Protein AF-A0A6M2EXN6-F1 (afdb_monomer_lite)

Structure (mmCIF, N/CA/C/O backbone):
data_AF-A0A6M2EXN6-F1
#
_entry.id   AF-A0A6M2EXN6-F1
#
loop_
_atom_site.group_PDB
_atom_site.id
_atom_site.type_symbol
_atom_site.label_atom_id
_atom_site.label_alt_id
_atom_site.label_comp_id
_atom_site.label_asym_id
_atom_site.label_entity_id
_atom_site.label_seq_id
_atom_site.pdbx_PDB_ins_code
_atom_site.Cartn_x
_atom_site.Cartn_y
_atom_site.Cartn_z
_atom_site.occupancy
_atom_site.B_iso_or_equiv
_atom_site.auth_seq_id
_atom_site.auth_comp_id
_atom_site.auth_asym_id
_atom_site.auth_atom_id
_atom_site.pdbx_PDB_model_num
ATOM 1 N N . MET A 1 1 ? -9.105 25.708 18.626 1.00 41.62 1 MET A N 1
ATOM 2 C CA . MET A 1 1 ? -7.921 24.820 18.513 1.00 41.62 1 MET A CA 1
ATOM 3 C C . MET A 1 1 ? -7.620 23.975 19.758 1.00 41.62 1 MET A C 1
ATOM 5 O O . MET A 1 1 ? -6.830 23.052 19.646 1.00 41.62 1 MET A O 1
ATOM 9 N N . SER A 1 2 ? -8.252 24.211 20.918 1.00 50.12 2 SER A N 1
ATOM 10 C CA . SER A 1 2 ? -7.928 23.505 22.176 1.00 50.12 2 SER A CA 1
ATOM 11 C C . SER A 1 2 ? -8.644 22.149 22.380 1.00 50.12 2 SER A C 1
ATOM 13 O O . SER A 1 2 ? -8.125 21.297 23.091 1.00 50.12 2 SER A O 1
ATOM 15 N N . MET A 1 3 ? -9.776 21.874 21.716 1.00 47.06 3 MET A N 1
ATOM 16 C CA . MET A 1 3 ? -10.551 20.638 21.962 1.00 47.06 3 MET A CA 1
ATOM 17 C C . MET A 1 3 ? -9.944 19.347 21.377 1.00 47.06 3 MET A C 1
ATOM 19 O O . MET A 1 3 ? -10.356 18.256 21.769 1.00 47.06 3 MET A O 1
ATOM 23 N N . SER A 1 4 ? -8.983 19.444 20.452 1.00 53.88 4 SER A N 1
ATOM 24 C CA . SER A 1 4 ? -8.451 18.274 19.732 1.00 53.88 4 SER A CA 1
ATOM 25 C C . SER A 1 4 ? -7.287 17.591 20.457 1.00 53.88 4 SER A C 1
ATOM 27 O O . SER A 1 4 ? -7.212 16.366 20.460 1.00 53.88 4 SER A O 1
ATOM 29 N N . ILE A 1 5 ? -6.409 18.359 21.112 1.00 50.28 5 ILE A N 1
ATOM 30 C CA . ILE A 1 5 ? -5.239 17.821 21.832 1.00 50.28 5 ILE A CA 1
ATOM 31 C C . ILE A 1 5 ? -5.662 17.095 23.115 1.00 50.28 5 ILE A C 1
ATOM 33 O O . ILE A 1 5 ? -5.158 16.011 23.396 1.00 50.28 5 ILE A O 1
ATOM 37 N N . THR A 1 6 ? -6.657 17.618 23.840 1.00 48.03 6 THR A N 1
ATOM 38 C CA . THR A 1 6 ? -7.124 17.032 25.108 1.00 48.03 6 THR A CA 1
ATOM 39 C C . THR A 1 6 ? -7.656 15.603 24.952 1.00 48.03 6 THR A C 1
ATOM 41 O O . THR A 1 6 ? -7.534 14.816 25.880 1.00 48.03 6 THR A O 1
ATOM 44 N N . ARG A 1 7 ? -8.206 15.205 23.793 1.00 52.94 7 ARG A N 1
ATOM 45 C CA . ARG A 1 7 ? -8.670 13.815 23.586 1.00 52.94 7 ARG A CA 1
ATOM 46 C C . ARG A 1 7 ? -7.530 12.799 23.534 1.00 52.94 7 ARG A C 1
ATOM 48 O O . ARG A 1 7 ? -7.722 11.672 23.969 1.00 52.94 7 ARG A O 1
ATOM 55 N N . PHE A 1 8 ? -6.376 13.194 23.004 1.00 51.78 8 PHE A N 1
ATOM 56 C CA . PHE A 1 8 ? -5.226 12.304 22.837 1.00 51.78 8 PHE A CA 1
ATOM 57 C C . PHE A 1 8 ? -4.389 12.188 24.119 1.00 51.78 8 PHE A C 1
ATOM 59 O O . PHE A 1 8 ? -3.712 11.187 24.323 1.00 51.78 8 PHE A O 1
ATOM 66 N N . THR A 1 9 ? -4.448 13.199 24.993 1.00 50.16 9 THR A N 1
ATOM 67 C CA . THR A 1 9 ? -3.648 13.283 26.225 1.00 50.16 9 THR A CA 1
ATOM 68 C C . THR A 1 9 ? -4.466 13.233 27.514 1.00 50.16 9 THR A C 1
ATOM 70 O O . THR A 1 9 ? -3.874 13.310 28.589 1.00 50.16 9 THR A O 1
ATOM 73 N N . SER A 1 10 ? -5.801 13.102 27.460 1.00 48.97 10 SER A N 1
ATOM 74 C CA . SER A 1 10 ? -6.612 12.917 28.669 1.00 48.97 10 SER A CA 1
ATOM 75 C C . SER A 1 10 ? -6.353 11.526 29.242 1.00 48.97 10 SER A C 1
ATOM 77 O O . SER A 1 10 ? -7.076 10.561 28.995 1.00 48.97 10 SER A O 1
ATOM 79 N N . THR A 1 11 ? -5.302 11.439 30.049 1.00 54.06 11 THR A N 1
ATOM 80 C CA . THR A 1 11 ? -5.149 10.432 31.084 1.00 54.06 11 THR A CA 1
ATOM 81 C C . THR A 1 11 ? -6.313 10.601 32.056 1.00 54.06 11 THR A C 1
ATOM 83 O O . THR A 1 11 ? -6.238 11.308 33.059 1.00 54.06 11 THR A O 1
ATOM 86 N N . ARG A 1 12 ? -7.442 9.940 31.767 1.00 55.00 12 ARG A N 1
ATOM 87 C CA . ARG A 1 12 ? -8.325 9.521 32.860 1.00 55.00 12 ARG A CA 1
ATOM 88 C C . ARG A 1 12 ? -7.462 8.676 33.803 1.00 55.00 12 ARG A C 1
ATOM 90 O O . ARG A 1 12 ? -6.653 7.899 33.287 1.00 55.00 12 ARG A O 1
ATOM 97 N N . PRO A 1 13 ? -7.581 8.831 35.134 1.00 51.03 13 PRO A N 1
ATOM 98 C CA . PRO A 1 13 ? -6.800 8.035 36.069 1.00 51.03 13 PRO A CA 1
ATOM 99 C C . PRO A 1 13 ? -6.963 6.571 35.676 1.00 51.03 13 PRO A C 1
ATOM 101 O O . PRO A 1 13 ? -8.093 6.081 35.617 1.00 51.03 13 PRO A O 1
ATOM 104 N N . GLN A 1 14 ? -5.863 5.903 35.320 1.00 55.84 14 GLN A N 1
ATOM 105 C CA . GLN A 1 14 ? -5.892 4.461 35.147 1.00 55.84 14 GLN A CA 1
ATOM 106 C C . GLN A 1 14 ? -6.267 3.897 36.511 1.00 55.84 14 GLN A C 1
ATOM 108 O O . GLN A 1 14 ? -5.473 3.911 37.449 1.00 55.84 14 GLN A O 1
ATOM 113 N N . HIS A 1 15 ? -7.517 3.474 36.651 1.00 55.19 15 HIS A N 1
ATOM 114 C CA . HIS A 1 15 ? -7.887 2.614 37.750 1.00 55.19 15 HIS A CA 1
ATOM 115 C C . HIS A 1 15 ? -7.131 1.310 37.486 1.00 55.19 15 HIS A C 1
ATOM 117 O O . HIS A 1 15 ? -7.411 0.631 36.499 1.00 55.19 15 HIS A O 1
ATOM 123 N N . ASN A 1 16 ? -6.122 1.011 38.308 1.00 57.44 16 ASN A N 1
ATOM 124 C CA . ASN A 1 16 ? -5.176 -0.110 38.169 1.00 57.44 16 ASN A CA 1
ATOM 125 C C . ASN A 1 16 ? -5.834 -1.518 38.186 1.00 57.44 16 ASN A C 1
ATOM 127 O O . ASN A 1 16 ? -5.161 -2.520 38.401 1.00 57.44 16 ASN A O 1
ATOM 131 N N . SER A 1 17 ? -7.148 -1.613 37.971 1.00 57.62 17 SER A N 1
ATOM 132 C CA . SER A 1 17 ? -7.959 -2.830 38.015 1.00 57.62 17 SER A CA 1
ATOM 133 C C . SER A 1 17 ? -9.198 -2.773 37.102 1.00 57.62 17 SER A C 1
ATOM 135 O O . SER A 1 17 ? -10.245 -3.315 37.445 1.00 57.62 17 SER A O 1
ATOM 137 N N . SER A 1 18 ? -9.121 -2.117 35.938 1.00 68.62 18 SER A N 1
ATOM 138 C CA . SER A 1 18 ? -10.217 -2.176 34.957 1.00 68.62 18 SER A CA 1
ATOM 139 C C . SER A 1 18 ? -10.305 -3.542 34.278 1.00 68.62 18 SER A C 1
ATOM 141 O O . SER A 1 18 ? -9.310 -4.078 33.786 1.00 68.62 18 SER A O 1
ATOM 143 N N . SER A 1 19 ? -11.514 -4.103 34.221 1.00 85.69 19 SER A N 1
ATOM 144 C CA . SER A 1 19 ? -11.772 -5.373 33.536 1.00 85.69 19 SER A CA 1
ATOM 145 C C . SER A 1 19 ? -11.479 -5.278 32.028 1.00 85.69 19 SER A C 1
ATOM 147 O O . SER A 1 19 ? -11.552 -4.208 31.417 1.00 85.69 19 SER A O 1
ATOM 149 N N . SER A 1 20 ? -11.200 -6.412 31.374 1.00 86.19 20 SER A N 1
ATOM 150 C CA . SER A 1 20 ? -10.998 -6.457 29.912 1.00 86.19 20 SER A CA 1
ATOM 151 C C . SER A 1 20 ? -12.207 -5.914 29.129 1.00 86.19 20 SER A C 1
ATOM 153 O O . SER A 1 20 ? -12.048 -5.321 28.059 1.00 86.19 20 SER A O 1
ATOM 155 N N . GLY A 1 21 ? -13.416 -6.060 29.683 1.00 90.31 21 GLY A N 1
ATOM 156 C CA . GLY A 1 21 ? -14.651 -5.496 29.137 1.00 90.31 21 GLY A CA 1
ATOM 157 C C . GLY A 1 21 ? -14.693 -3.966 29.184 1.00 90.31 21 GLY A C 1
ATOM 158 O O . GLY A 1 21 ? -15.052 -3.336 28.186 1.00 90.31 21 GLY A O 1
ATOM 159 N N . GLU A 1 22 ? -14.279 -3.359 30.300 1.00 86.25 22 GLU A N 1
ATOM 160 C CA . GLU A 1 22 ? -14.167 -1.899 30.430 1.00 86.25 22 GLU A CA 1
ATOM 161 C C . GLU A 1 22 ? -13.142 -1.325 29.457 1.00 86.25 22 GLU A C 1
ATOM 163 O O . GLU A 1 22 ? -13.446 -0.362 28.749 1.00 86.25 22 GLU A O 1
ATOM 168 N N . LEU A 1 23 ? -11.962 -1.949 29.356 1.00 86.12 23 LEU A N 1
ATOM 169 C CA . LEU A 1 23 ? -10.913 -1.494 28.445 1.00 86.12 23 LEU A CA 1
ATOM 170 C C . LEU A 1 23 ? -11.377 -1.567 26.984 1.00 86.12 23 LEU A C 1
ATOM 172 O O . LEU A 1 23 ? -11.190 -0.620 26.221 1.00 86.12 23 LEU A O 1
ATOM 176 N N . ARG A 1 24 ? -12.079 -2.642 26.599 1.00 88.62 24 ARG A N 1
ATOM 177 C CA . ARG A 1 24 ? -12.670 -2.772 25.259 1.00 88.62 24 ARG A CA 1
ATOM 178 C C . ARG A 1 24 ? -13.685 -1.666 24.962 1.00 88.62 24 ARG A C 1
ATOM 180 O O . ARG A 1 24 ? -13.689 -1.129 23.853 1.00 88.62 24 ARG A O 1
ATOM 187 N N . ASN A 1 25 ? -14.558 -1.337 25.914 1.00 88.56 25 ASN A N 1
ATOM 188 C CA . ASN A 1 25 ? -15.541 -0.265 25.743 1.00 88.56 25 ASN A CA 1
ATOM 189 C C . ASN A 1 25 ? -14.865 1.107 25.652 1.00 88.56 25 ASN A C 1
ATOM 191 O O . ASN A 1 25 ? -15.238 1.909 24.797 1.00 88.56 25 ASN A O 1
ATOM 195 N N . TYR A 1 26 ? -13.828 1.343 26.459 1.00 85.56 26 TYR A N 1
ATOM 196 C CA . TYR A 1 26 ? -13.012 2.548 26.380 1.00 85.56 26 TYR A CA 1
ATOM 197 C C . TYR A 1 26 ? -12.351 2.695 25.003 1.00 85.56 26 TYR A C 1
ATOM 199 O O . TYR A 1 26 ? -12.498 3.747 24.379 1.00 85.56 26 TYR A O 1
ATOM 207 N N . CYS A 1 27 ? -11.710 1.641 24.481 1.00 89.31 27 CYS A N 1
ATOM 208 C CA . CYS A 1 27 ? -11.126 1.657 23.139 1.00 89.31 27 CYS A CA 1
ATOM 209 C C . CYS A 1 27 ? -12.177 1.995 22.076 1.00 89.31 27 CYS A C 1
ATOM 211 O O . CYS A 1 27 ? -11.952 2.877 21.261 1.00 89.31 27 CYS A O 1
ATOM 213 N N . LYS A 1 28 ? -13.356 1.363 22.109 1.00 89.56 28 LYS A N 1
ATOM 214 C CA . LYS A 1 28 ? -14.430 1.648 21.141 1.00 89.56 28 LYS A CA 1
ATOM 215 C C . LYS A 1 28 ? -14.931 3.090 21.184 1.00 89.56 28 LYS A C 1
ATOM 217 O O . LYS A 1 28 ? -15.244 3.646 20.141 1.00 89.56 28 LYS A O 1
ATOM 222 N N . GLN A 1 29 ? -15.044 3.673 22.375 1.00 88.81 29 GLN A N 1
ATOM 223 C CA . GLN A 1 29 ? -15.567 5.031 22.551 1.00 88.81 29 GLN A CA 1
ATOM 224 C C . GLN A 1 29 ? -14.546 6.115 22.195 1.00 88.81 29 GLN A C 1
ATOM 226 O O . GLN A 1 29 ? -14.940 7.226 21.850 1.00 88.81 29 GLN A O 1
ATOM 231 N N . ASN A 1 30 ? -13.252 5.807 22.306 1.00 85.75 30 ASN A N 1
ATOM 232 C CA . ASN A 1 30 ? -12.180 6.796 22.184 1.00 85.75 30 ASN A CA 1
ATOM 233 C C . ASN A 1 30 ? -11.247 6.544 20.993 1.00 85.75 30 ASN A C 1
ATOM 235 O O . ASN A 1 30 ? -10.334 7.339 20.778 1.00 85.75 30 ASN A O 1
ATOM 239 N N . VAL A 1 31 ? -11.446 5.468 20.221 1.00 90.00 31 VAL A N 1
ATOM 240 C CA . VAL A 1 31 ? -10.623 5.189 19.040 1.00 90.00 31 VAL A CA 1
ATOM 241 C C . VAL A 1 31 ? -10.697 6.358 18.060 1.00 90.00 31 VAL A C 1
ATOM 243 O O . VAL A 1 31 ? -11.767 6.844 17.697 1.00 90.00 31 VAL A O 1
ATOM 246 N N . GLY A 1 32 ? -9.522 6.805 17.637 1.00 90.94 32 GLY A N 1
ATOM 247 C CA . GLY A 1 32 ? -9.330 7.770 16.571 1.00 90.94 32 GLY A CA 1
ATOM 248 C C . GLY A 1 32 ? -8.378 7.203 15.529 1.00 90.94 32 GLY A C 1
ATOM 249 O O . GLY A 1 32 ? -7.777 6.141 15.709 1.00 90.94 32 GLY A O 1
ATOM 250 N N . THR A 1 33 ? -8.234 7.921 14.424 1.00 88.56 33 THR A N 1
ATOM 251 C CA . THR A 1 33 ? -7.235 7.550 13.428 1.00 88.56 33 THR A CA 1
ATOM 252 C C . THR A 1 33 ? -5.827 7.921 13.885 1.00 88.56 33 THR A C 1
ATOM 254 O O . THR A 1 33 ? -5.619 8.954 14.520 1.00 88.56 33 THR A O 1
ATOM 257 N N . HIS A 1 34 ? -4.862 7.085 13.508 1.00 89.62 34 HIS A N 1
ATOM 258 C CA . HIS A 1 34 ? -3.431 7.369 13.618 1.00 89.62 34 HIS A CA 1
ATOM 259 C C . HIS A 1 34 ? -2.868 7.982 12.324 1.00 89.62 34 HIS A C 1
ATOM 261 O O . HIS A 1 34 ? -1.658 8.095 12.173 1.00 89.62 34 HIS A O 1
ATOM 267 N N . TYR A 1 35 ? -3.738 8.343 11.372 1.00 91.69 35 TYR A N 1
ATOM 268 C CA . TYR A 1 35 ? -3.404 8.964 10.083 1.00 91.69 35 TYR A CA 1
ATOM 269 C C . TYR A 1 35 ? -2.441 8.157 9.184 1.00 91.69 35 TYR A C 1
ATOM 271 O O . TYR A 1 35 ? -1.978 8.665 8.171 1.00 91.69 35 TYR A O 1
ATOM 279 N N . HIS A 1 36 ? -2.200 6.881 9.496 1.00 92.31 36 HIS A N 1
ATOM 280 C CA . HIS A 1 36 ? -1.422 5.923 8.700 1.00 92.31 36 HIS A CA 1
ATOM 281 C C . HIS A 1 36 ? -2.333 5.003 7.871 1.00 92.31 36 HIS A C 1
ATOM 283 O O . HIS A 1 36 ? -2.307 3.775 7.985 1.00 92.31 36 HIS A O 1
ATOM 289 N N . TYR A 1 37 ? -3.199 5.597 7.054 1.00 93.06 37 TYR A N 1
ATOM 290 C CA . TYR A 1 37 ? -4.034 4.822 6.136 1.00 93.06 37 TYR A CA 1
ATOM 291 C C . TYR A 1 37 ? -3.180 4.212 5.017 1.00 93.06 37 TYR A C 1
ATOM 293 O O . TYR A 1 37 ? -2.286 4.863 4.483 1.00 93.06 37 TYR A O 1
ATOM 301 N N . HIS A 1 38 ? -3.457 2.957 4.680 1.00 95.56 38 HIS A N 1
ATOM 302 C CA . HIS A 1 38 ? -2.746 2.167 3.675 1.00 95.56 38 HIS A CA 1
ATOM 303 C C . HIS A 1 38 ? -3.687 1.088 3.117 1.00 95.56 38 HIS A C 1
ATOM 305 O O . HIS A 1 38 ? -4.806 0.920 3.609 1.00 95.56 38 HIS A O 1
ATOM 311 N N . GLY A 1 39 ? -3.238 0.358 2.097 1.00 95.75 39 GLY A N 1
ATOM 312 C CA . GLY A 1 39 ? -4.028 -0.688 1.442 1.00 95.75 39 GLY A CA 1
ATOM 313 C C . GLY A 1 39 ? -5.004 -0.177 0.371 1.00 95.75 39 GLY A C 1
ATOM 314 O O . GLY A 1 39 ? -5.081 1.012 0.071 1.00 95.75 39 GLY A O 1
ATOM 315 N N . GLY A 1 40 ? -5.746 -1.106 -0.236 1.00 96.88 40 GLY A N 1
ATOM 316 C CA . GLY A 1 40 ? -6.700 -0.844 -1.325 1.00 96.88 40 GLY A CA 1
ATOM 317 C C . GLY A 1 40 ? -6.185 -1.195 -2.727 1.00 96.88 40 GLY A C 1
ATOM 318 O O . GLY A 1 40 ? -6.984 -1.545 -3.588 1.00 96.88 40 GLY A O 1
ATOM 319 N N . CYS A 1 41 ? -4.867 -1.198 -2.941 1.00 97.56 41 CYS A N 1
ATOM 320 C CA . CYS A 1 41 ? -4.218 -1.572 -4.204 1.00 97.56 41 CYS A CA 1
ATOM 321 C C . CYS A 1 41 ? -3.094 -2.594 -3.960 1.00 97.56 41 CYS A C 1
ATOM 323 O O . CYS A 1 41 ? -1.968 -2.449 -4.433 1.00 97.56 41 CYS A O 1
ATOM 325 N N . THR A 1 42 ? -3.362 -3.603 -3.134 1.00 97.12 42 THR A N 1
ATOM 326 C CA . THR A 1 42 ? -2.314 -4.460 -2.570 1.00 97.12 42 THR A CA 1
ATOM 327 C C . THR A 1 42 ? -1.642 -5.355 -3.611 1.00 97.12 42 THR A C 1
ATOM 329 O O . THR A 1 42 ? -2.259 -5.812 -4.584 1.00 97.12 42 THR A O 1
ATOM 332 N N . VAL A 1 43 ? -0.353 -5.623 -3.384 1.00 97.00 43 VAL A N 1
ATOM 333 C CA . VAL A 1 43 ? 0.439 -6.553 -4.200 1.00 97.00 43 VAL A CA 1
ATOM 334 C C . VAL A 1 43 ? -0.169 -7.956 -4.142 1.00 97.00 43 VAL A C 1
ATOM 336 O O . VAL A 1 43 ? -0.467 -8.472 -3.068 1.00 97.00 43 VAL A O 1
ATOM 339 N N . GLY A 1 44 ? -0.343 -8.582 -5.306 1.00 95.69 44 GLY A N 1
ATOM 340 C CA . GLY A 1 44 ? -0.981 -9.890 -5.464 1.00 95.69 44 GLY A CA 1
ATOM 341 C C . GLY A 1 44 ? -2.507 -9.840 -5.590 1.00 95.69 44 GLY A C 1
ATOM 342 O O . GLY A 1 44 ? -3.101 -10.866 -5.908 1.00 95.69 44 GLY A O 1
ATOM 343 N N . SER A 1 45 ? -3.132 -8.674 -5.379 1.00 97.31 45 SER A N 1
ATOM 344 C CA . SER A 1 45 ? -4.569 -8.466 -5.600 1.00 97.31 45 SER A CA 1
ATOM 345 C C . SER A 1 45 ? -4.847 -7.526 -6.772 1.00 97.31 45 SER A C 1
ATOM 347 O O . SER A 1 45 ? -5.643 -7.866 -7.642 1.00 97.31 45 SER A O 1
ATOM 349 N N . VAL A 1 46 ? -4.241 -6.333 -6.782 1.00 98.31 46 VAL A N 1
ATOM 350 C CA . VAL A 1 46 ? -4.483 -5.297 -7.812 1.00 98.31 46 VAL A CA 1
ATOM 351 C C . VAL A 1 46 ? -3.243 -5.059 -8.669 1.00 98.31 46 VAL A C 1
ATOM 353 O O . VAL A 1 46 ? -3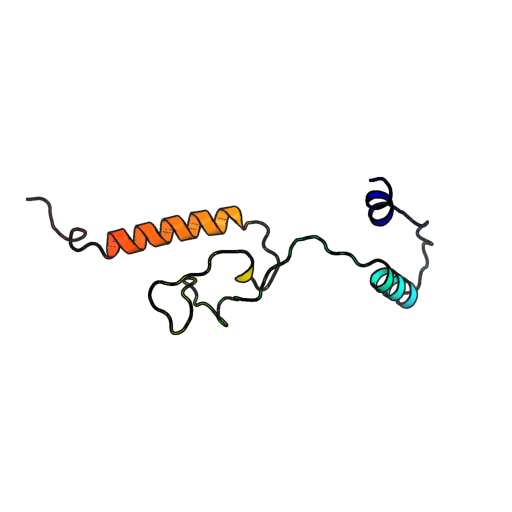.349 -4.867 -9.885 1.00 98.31 46 VAL A O 1
ATOM 356 N N . VAL A 1 47 ? -2.067 -5.106 -8.042 1.00 98.38 47 VAL A N 1
ATOM 357 C CA . VAL A 1 47 ? -0.772 -4.965 -8.712 1.00 98.38 47 VAL A CA 1
ATOM 358 C C . VAL A 1 47 ? 0.087 -6.211 -8.537 1.00 98.38 47 VAL A C 1
ATOM 360 O O . VAL A 1 47 ? -0.025 -6.929 -7.544 1.00 98.38 47 VAL A O 1
ATOM 363 N N . ASP A 1 48 ? 0.988 -6.456 -9.483 1.00 97.50 48 ASP A N 1
ATOM 364 C CA . ASP A 1 48 ? 1.998 -7.506 -9.367 1.00 97.50 48 ASP A CA 1
ATOM 365 C C . ASP A 1 48 ? 3.196 -7.088 -8.484 1.00 97.50 48 ASP A C 1
ATOM 367 O O . ASP A 1 48 ? 3.236 -6.004 -7.898 1.00 97.50 48 ASP A O 1
ATOM 371 N N . LYS A 1 49 ? 4.210 -7.961 -8.388 1.00 96.00 49 LYS A N 1
ATOM 372 C CA . LYS A 1 49 ? 5.447 -7.717 -7.614 1.00 96.00 49 LYS A CA 1
ATOM 373 C C . LYS A 1 49 ? 6.292 -6.554 -8.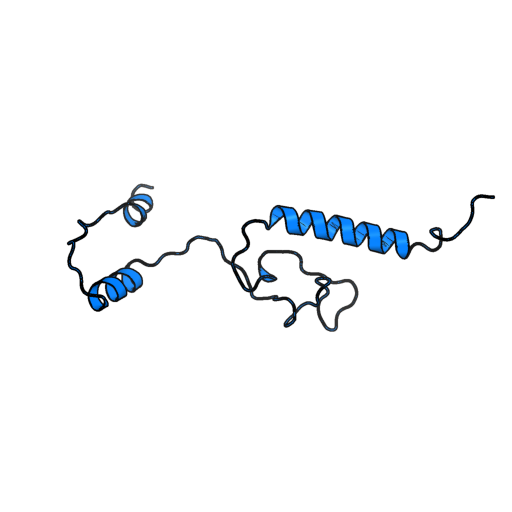158 1.00 96.00 49 LYS A C 1
ATOM 375 O O . LYS A 1 49 ? 7.158 -6.033 -7.454 1.00 96.00 49 LYS A O 1
ATOM 380 N N . ASP A 1 50 ? 6.037 -6.142 -9.396 1.00 96.06 50 ASP A N 1
ATOM 381 C CA . ASP A 1 50 ? 6.648 -4.984 -10.040 1.00 96.06 50 ASP A CA 1
ATOM 382 C C . ASP A 1 50 ? 5.780 -3.727 -9.956 1.00 96.06 50 ASP A C 1
ATOM 384 O O . ASP A 1 50 ? 6.082 -2.720 -10.615 1.00 96.06 50 ASP A O 1
ATOM 388 N N . TYR A 1 51 ? 4.733 -3.774 -9.126 1.00 97.62 51 TYR A N 1
ATOM 389 C CA . TYR A 1 51 ? 3.756 -2.713 -8.933 1.00 97.62 51 TYR A CA 1
ATOM 390 C C . TYR A 1 51 ? 2.975 -2.379 -10.214 1.00 97.62 51 TYR A C 1
ATOM 392 O O . TYR A 1 51 ? 2.410 -1.292 -10.325 1.00 97.62 51 TYR A O 1
ATOM 400 N N . LYS A 1 52 ? 2.940 -3.290 -11.198 1.00 97.88 52 LYS A N 1
ATOM 401 C CA . LYS A 1 52 ? 2.173 -3.130 -12.441 1.00 97.88 52 LYS A CA 1
ATOM 402 C C . LYS A 1 52 ? 0.730 -3.540 -12.204 1.00 97.88 52 LYS A C 1
ATOM 404 O O . LYS A 1 52 ? 0.468 -4.588 -11.619 1.00 97.88 52 LYS A O 1
ATOM 409 N N . VAL A 1 53 ? -0.199 -2.724 -12.686 1.00 98.50 53 VAL A N 1
ATOM 410 C CA . VAL A 1 53 ? -1.636 -2.991 -12.552 1.00 98.50 53 VAL A CA 1
ATOM 411 C C . VAL A 1 53 ? -2.034 -4.163 -13.447 1.00 98.50 53 VAL A C 1
ATOM 413 O O . VAL A 1 53 ? -1.717 -4.184 -14.639 1.00 98.50 53 VAL A O 1
ATOM 416 N N . HIS A 1 54 ? -2.743 -5.143 -12.885 1.00 98.06 54 HIS A N 1
ATOM 417 C CA . HIS A 1 54 ? -3.202 -6.305 -13.642 1.00 98.06 54 HIS A CA 1
ATOM 418 C C . HIS A 1 54 ? -4.096 -5.900 -14.825 1.00 98.06 54 HIS A C 1
ATOM 420 O O . HIS A 1 54 ? -4.971 -5.046 -14.708 1.00 98.06 54 HIS A O 1
ATOM 426 N N . GLY A 1 55 ? -3.867 -6.515 -15.989 1.00 97.38 55 GLY A N 1
ATOM 427 C CA . GLY A 1 55 ? -4.644 -6.247 -17.205 1.00 97.38 55 GLY A CA 1
ATOM 428 C C . GLY A 1 55 ? -4.342 -4.910 -17.896 1.00 97.38 55 GLY A C 1
ATOM 429 O O . GLY A 1 55 ? -4.910 -4.648 -18.953 1.00 97.38 55 GLY A O 1
ATOM 430 N N . MET A 1 56 ? -3.431 -4.085 -17.365 1.00 97.62 56 MET A N 1
ATOM 431 C CA . MET A 1 56 ? -3.069 -2.792 -17.953 1.00 97.62 56 MET A CA 1
ATOM 432 C C . MET A 1 56 ? -1.591 -2.733 -18.337 1.00 97.62 56 MET A C 1
ATOM 434 O O . MET A 1 56 ? -0.709 -3.196 -17.618 1.00 97.62 56 MET A O 1
ATOM 438 N N . LYS A 1 57 ? -1.300 -2.119 -19.488 1.00 95.88 57 LYS A N 1
ATOM 439 C CA . LYS A 1 57 ? 0.073 -1.857 -19.938 1.00 95.88 57 LYS A CA 1
ATOM 440 C C . LYS A 1 57 ? 0.464 -0.426 -19.588 1.00 95.88 57 LYS A C 1
ATOM 442 O O . LYS A 1 57 ? -0.328 0.491 -19.767 1.00 95.88 57 LYS A O 1
ATOM 447 N N . GLY A 1 58 ? 1.694 -0.238 -19.115 1.00 95.25 58 GLY A N 1
ATOM 448 C CA . GLY A 1 58 ? 2.251 1.092 -18.845 1.00 95.25 58 GLY A CA 1
ATOM 449 C C . GLY A 1 58 ? 1.729 1.789 -17.582 1.00 95.25 58 GLY A C 1
ATOM 450 O O . GLY A 1 58 ? 2.109 2.932 -17.353 1.00 95.25 58 GLY A O 1
ATOM 451 N N . LEU A 1 59 ? 0.918 1.122 -16.751 1.00 97.94 59 LEU A N 1
ATOM 452 C CA . LEU A 1 59 ? 0.402 1.674 -15.495 1.00 97.94 59 LEU A CA 1
ATOM 453 C C . LEU A 1 59 ? 0.999 0.956 -14.280 1.00 97.94 59 LEU A C 1
ATOM 455 O O . LEU A 1 59 ? 1.024 -0.276 -14.223 1.00 97.94 59 LEU A O 1
ATOM 459 N N . ARG A 1 60 ? 1.452 1.741 -13.298 1.00 98.19 60 ARG A N 1
ATOM 460 C CA . ARG A 1 60 ? 1.933 1.266 -11.996 1.00 98.19 60 ARG A CA 1
ATOM 461 C C . ARG A 1 60 ? 1.360 2.118 -10.872 1.00 98.19 60 ARG A C 1
ATOM 463 O O . ARG A 1 60 ? 1.103 3.299 -11.087 1.00 98.19 60 ARG A O 1
ATOM 470 N N . VAL A 1 61 ? 1.217 1.530 -9.687 1.00 97.94 61 VAL A N 1
ATOM 471 C CA . VAL A 1 61 ? 0.826 2.239 -8.458 1.00 97.94 61 VAL A CA 1
ATOM 472 C C . VAL A 1 61 ? 1.935 2.054 -7.436 1.00 97.94 61 VAL A C 1
ATOM 474 O O . VAL A 1 61 ? 2.269 0.926 -7.096 1.00 97.94 61 VA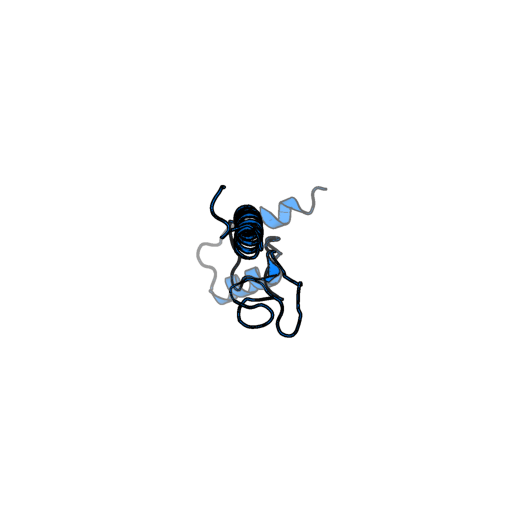L A O 1
ATOM 477 N N . ILE A 1 62 ? 2.541 3.149 -6.984 1.00 96.75 62 ILE A N 1
ATOM 478 C CA . ILE A 1 62 ? 3.662 3.131 -6.040 1.00 96.75 62 ILE A CA 1
ATOM 479 C C . ILE A 1 62 ? 3.342 4.149 -4.950 1.00 96.75 62 ILE A C 1
ATOM 481 O O . ILE A 1 62 ? 3.764 5.292 -5.029 1.00 96.75 62 ILE A O 1
ATOM 485 N N . ASP A 1 63 ? 2.540 3.737 -3.976 1.00 95.88 63 ASP A N 1
ATOM 486 C CA . ASP A 1 63 ? 2.161 4.539 -2.814 1.00 95.88 63 ASP A CA 1
ATOM 487 C C . ASP A 1 63 ? 1.784 3.614 -1.630 1.00 95.88 63 ASP A C 1
ATOM 489 O O . ASP A 1 63 ? 1.951 2.386 -1.682 1.00 95.88 63 ASP A O 1
ATOM 493 N N . GLY A 1 64 ? 1.252 4.192 -0.547 1.00 96.00 64 GLY A N 1
ATOM 494 C CA . GLY A 1 64 ? 0.835 3.454 0.650 1.00 96.00 64 GLY A CA 1
ATOM 495 C C . GLY A 1 64 ? -0.321 2.475 0.414 1.00 96.00 64 GLY A C 1
ATOM 496 O O . GLY A 1 64 ? -0.517 1.559 1.212 1.00 96.00 64 GLY A O 1
ATOM 497 N N . SER A 1 65 ? -1.064 2.603 -0.688 1.00 96.94 65 SER A N 1
ATOM 498 C CA . SER A 1 65 ? -2.193 1.717 -0.993 1.00 96.94 65 SER A CA 1
ATOM 499 C C . SER A 1 65 ? -1.761 0.283 -1.328 1.00 96.94 65 SER A C 1
ATOM 501 O O . SER A 1 65 ? -2.565 -0.650 -1.294 1.00 96.94 65 SER A O 1
ATOM 503 N N . THR A 1 66 ? -0.473 0.089 -1.607 1.00 97.06 66 THR A N 1
ATOM 504 C CA . THR A 1 66 ? 0.092 -1.187 -2.063 1.00 97.06 66 THR A CA 1
ATOM 505 C C . THR A 1 66 ? 0.446 -2.161 -0.937 1.00 97.06 66 THR A C 1
ATOM 507 O O . THR A 1 66 ? 0.741 -3.330 -1.201 1.00 97.06 66 THR A O 1
ATOM 510 N N . PHE A 1 67 ? 0.370 -1.718 0.321 1.00 95.31 67 PHE A N 1
ATOM 511 C CA . PHE A 1 67 ? 0.767 -2.497 1.492 1.00 95.31 67 PHE A CA 1
ATOM 512 C C . PHE A 1 67 ? -0.415 -3.148 2.217 1.00 95.31 67 PHE A C 1
ATOM 514 O O . PHE A 1 67 ? -1.488 -2.560 2.329 1.00 95.31 67 PHE A O 1
ATOM 521 N N . TRP A 1 68 ? -0.187 -4.350 2.759 1.00 94.19 68 TRP A N 1
ATOM 522 C CA . TRP A 1 68 ? -1.135 -5.033 3.653 1.00 94.19 68 TRP A CA 1
ATOM 523 C C . TRP A 1 68 ? -1.057 -4.527 5.099 1.00 94.19 68 TRP A C 1
ATOM 525 O O . TRP A 1 68 ? -2.047 -4.537 5.822 1.00 94.19 68 TRP A O 1
ATOM 535 N N . GLU A 1 69 ? 0.125 -4.065 5.502 1.00 92.88 69 GLU A N 1
ATOM 536 C CA . GLU A 1 69 ? 0.414 -3.534 6.832 1.00 92.88 69 GLU A CA 1
ATOM 537 C C . GLU A 1 69 ? 1.053 -2.152 6.709 1.00 92.88 69 GLU A C 1
ATOM 539 O O . GLU A 1 69 ? 1.740 -1.876 5.726 1.00 92.88 69 GLU A O 1
ATOM 544 N N . SER A 1 70 ? 0.854 -1.287 7.707 1.00 89.94 70 SER A N 1
ATOM 545 C CA . SER A 1 70 ? 1.369 0.085 7.679 1.00 89.94 70 SER A CA 1
ATOM 546 C C . SER A 1 70 ? 2.899 0.085 7.565 1.00 89.94 70 SER A C 1
ATOM 548 O O . SER A 1 70 ? 3.572 -0.287 8.529 1.00 89.94 70 SER A O 1
ATOM 550 N N . PRO A 1 71 ? 3.480 0.575 6.456 1.00 87.81 71 PRO A N 1
ATOM 551 C CA . PRO A 1 71 ? 4.925 0.676 6.326 1.00 87.81 71 PRO A CA 1
ATOM 552 C C . PRO A 1 71 ? 5.450 1.916 7.062 1.00 87.81 71 PRO A C 1
ATOM 554 O O . PRO A 1 71 ? 4.785 2.948 7.130 1.00 87.81 71 PRO A O 1
ATOM 557 N N . GLY A 1 72 ? 6.686 1.853 7.559 1.00 85.88 72 GLY A N 1
ATOM 558 C CA . GLY A 1 72 ? 7.400 3.028 8.083 1.00 85.88 72 GLY A CA 1
ATOM 559 C C . GLY A 1 72 ? 8.181 3.818 7.021 1.00 85.88 72 GLY A C 1
ATOM 560 O O . GLY A 1 72 ? 8.837 4.799 7.352 1.00 85.88 72 GLY A O 1
ATOM 561 N N . THR A 1 73 ? 8.182 3.374 5.758 1.00 87.38 73 THR A N 1
ATOM 562 C CA . THR A 1 73 ? 9.230 3.713 4.771 1.00 87.38 73 THR A CA 1
ATOM 563 C C . THR A 1 73 ? 8.695 4.124 3.391 1.00 87.38 73 THR A C 1
ATOM 565 O O . THR A 1 73 ? 9.351 3.884 2.377 1.00 87.38 73 THR A O 1
ATOM 568 N N . LEU A 1 74 ? 7.530 4.781 3.321 1.00 93.19 74 LEU A N 1
ATOM 569 C CA . LEU A 1 74 ? 6.887 5.137 2.043 1.00 93.19 74 LEU A CA 1
ATOM 570 C C . LEU A 1 74 ? 7.815 5.910 1.082 1.00 93.19 74 LEU A C 1
ATOM 572 O O . LEU A 1 74 ? 7.942 5.546 -0.083 1.00 93.19 74 LEU A O 1
ATOM 576 N N . LEU A 1 75 ? 8.540 6.910 1.592 1.00 94.69 75 LEU A N 1
ATOM 577 C CA . LEU A 1 75 ? 9.457 7.733 0.789 1.00 94.69 75 LEU A CA 1
ATOM 578 C C . LEU A 1 75 ? 10.606 6.925 0.163 1.00 94.69 75 LEU A C 1
ATOM 580 O O . LEU A 1 75 ? 11.069 7.224 -0.938 1.00 94.69 75 LEU A O 1
ATOM 584 N N . MET A 1 76 ? 11.082 5.894 0.865 1.00 95.94 76 MET A N 1
ATOM 585 C CA . MET A 1 76 ? 12.143 5.026 0.356 1.00 95.94 76 MET A CA 1
ATOM 586 C C . MET A 1 76 ? 11.615 4.138 -0.772 1.00 95.94 76 MET A C 1
ATOM 588 O O . MET A 1 76 ? 12.295 4.000 -1.791 1.00 95.94 76 MET A O 1
ATOM 592 N N . LEU A 1 77 ? 10.398 3.597 -0.621 1.00 94.56 77 LEU A N 1
ATOM 593 C CA . LEU A 1 77 ? 9.761 2.771 -1.647 1.00 94.56 77 LEU A CA 1
ATOM 594 C C . LEU A 1 77 ? 9.671 3.520 -2.980 1.00 94.56 77 LEU A C 1
ATOM 596 O O . LEU A 1 77 ? 10.079 2.981 -4.010 1.00 94.56 77 LEU A O 1
ATOM 600 N N . GLU A 1 78 ? 9.148 4.747 -2.960 1.00 94.31 78 GLU A N 1
ATOM 601 C CA . GLU A 1 78 ? 8.941 5.532 -4.179 1.00 94.31 78 GLU A CA 1
ATOM 602 C C . GLU A 1 78 ? 10.254 5.766 -4.926 1.00 94.31 78 GLU A C 1
ATOM 604 O O . GLU A 1 78 ? 10.353 5.495 -6.127 1.00 94.3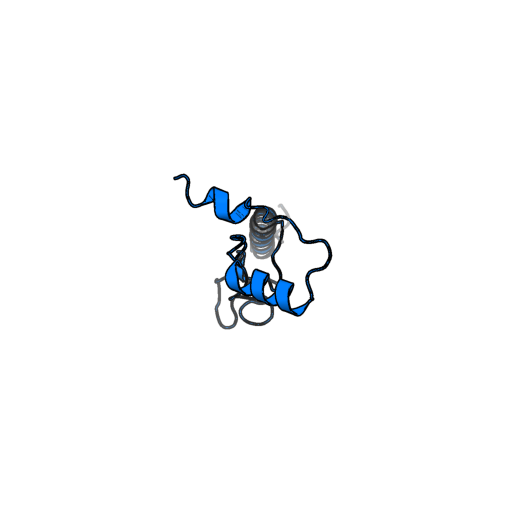1 78 GLU A O 1
ATOM 609 N N . ARG A 1 79 ? 11.308 6.173 -4.205 1.00 96.81 79 ARG A N 1
ATOM 610 C CA . ARG A 1 79 ? 12.640 6.348 -4.794 1.00 96.81 79 ARG A CA 1
ATOM 611 C C . ARG A 1 79 ? 13.190 5.037 -5.352 1.00 96.81 79 ARG A C 1
ATOM 613 O O . ARG A 1 79 ? 13.697 5.020 -6.472 1.00 96.81 79 ARG A O 1
ATOM 620 N N . TYR A 1 80 ? 13.104 3.951 -4.585 1.00 96.44 80 TYR A N 1
ATOM 621 C CA . TYR A 1 80 ? 13.618 2.646 -4.993 1.00 96.44 80 TYR A CA 1
ATOM 622 C C . TYR A 1 80 ? 12.943 2.148 -6.276 1.00 96.44 80 TYR A C 1
ATOM 624 O O . TYR A 1 80 ? 13.625 1.745 -7.221 1.00 96.44 80 TYR A O 1
ATOM 632 N N . ARG A 1 81 ? 11.609 2.228 -6.356 1.00 95.88 81 ARG A N 1
ATOM 633 C CA . ARG A 1 81 ? 10.881 1.830 -7.567 1.00 95.88 81 ARG A CA 1
ATOM 634 C C . ARG A 1 81 ? 11.154 2.765 -8.738 1.00 95.88 81 ARG A C 1
ATOM 636 O O . ARG A 1 81 ? 11.253 2.273 -9.858 1.00 95.88 81 ARG A O 1
ATOM 643 N N . GLY A 1 82 ? 11.334 4.063 -8.498 1.00 96.75 82 GLY A N 1
ATOM 644 C CA . GLY A 1 82 ? 11.767 5.011 -9.524 1.00 96.75 82 GLY A CA 1
ATOM 645 C C . GLY A 1 82 ? 13.098 4.606 -10.165 1.00 96.75 82 GLY A C 1
ATOM 646 O O . GLY A 1 82 ? 13.190 4.541 -11.388 1.00 96.75 82 GLY A O 1
ATOM 647 N N . ILE A 1 83 ? 14.096 4.242 -9.352 1.00 97.62 83 ILE A N 1
ATOM 648 C CA . ILE A 1 83 ? 15.394 3.742 -9.838 1.00 97.62 83 ILE A CA 1
ATOM 649 C C . ILE A 1 83 ? 15.213 2.450 -10.642 1.00 97.62 83 ILE A C 1
ATOM 651 O O . ILE A 1 83 ? 15.726 2.350 -11.751 1.00 97.62 83 ILE A O 1
ATOM 655 N N . LYS A 1 84 ? 14.417 1.495 -10.144 1.00 96.88 84 LYS A N 1
ATOM 656 C CA . LYS A 1 84 ? 14.149 0.241 -10.869 1.00 96.88 84 LYS A CA 1
ATOM 657 C C . LYS A 1 84 ? 13.485 0.471 -12.225 1.00 96.88 84 LYS A C 1
ATOM 659 O O . LYS A 1 84 ? 13.845 -0.184 -13.192 1.00 96.88 84 LYS A O 1
ATOM 664 N N . ILE A 1 85 ? 12.570 1.435 -12.330 1.00 96.31 85 ILE A N 1
ATOM 665 C CA . ILE A 1 85 ? 11.959 1.808 -13.614 1.00 96.31 85 ILE A 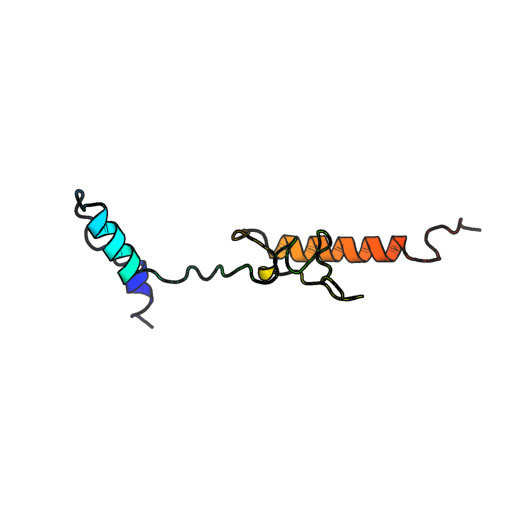CA 1
ATOM 666 C C . ILE A 1 85 ? 13.004 2.370 -14.589 1.00 96.31 85 ILE A C 1
ATOM 668 O O . ILE A 1 85 ? 12.908 2.106 -15.785 1.00 96.31 85 ILE A O 1
ATOM 672 N N . LEU A 1 86 ? 13.982 3.146 -14.110 1.00 96.38 86 LEU A N 1
ATOM 673 C CA . LEU A 1 86 ? 15.069 3.654 -14.953 1.00 96.38 86 LEU A CA 1
ATOM 674 C C . LEU A 1 86 ? 15.984 2.521 -15.430 1.00 96.38 86 LEU A C 1
ATOM 676 O O . LEU A 1 86 ? 16.228 2.424 -16.627 1.00 96.38 86 LEU A O 1
ATOM 680 N N . GLU A 1 87 ? 16.398 1.624 -14.535 1.00 95.69 87 GLU A N 1
ATOM 681 C CA . GLU A 1 87 ? 17.196 0.438 -14.886 1.00 95.69 87 GLU A CA 1
ATOM 682 C C . GLU A 1 87 ? 16.476 -0.443 -15.923 1.00 95.69 87 GLU A C 1
ATOM 684 O O . GLU A 1 87 ? 17.062 -0.843 -16.926 1.00 95.69 87 GLU A O 1
ATOM 689 N N . GLU A 1 88 ? 15.175 -0.698 -15.732 1.00 93.81 88 GLU A N 1
ATOM 690 C CA . GLU A 1 88 ? 14.350 -1.449 -16.688 1.00 93.81 88 GLU A CA 1
ATOM 691 C C . GLU A 1 88 ? 14.328 -0.781 -18.078 1.00 93.81 88 GLU A C 1
ATOM 693 O O . GLU A 1 88 ? 14.325 -1.473 -19.096 1.00 93.81 88 GLU A O 1
ATOM 698 N N . ARG A 1 89 ? 14.328 0.560 -18.138 1.00 93.38 89 ARG A N 1
ATOM 699 C CA . ARG A 1 89 ? 14.367 1.320 -19.400 1.00 93.38 89 ARG A CA 1
ATOM 700 C C . ARG A 1 89 ? 15.731 1.267 -20.074 1.00 93.38 89 ARG A C 1
ATOM 702 O O . ARG A 1 89 ? 15.775 1.186 -21.297 1.00 93.38 89 ARG A O 1
ATOM 709 N N . GLU A 1 90 ? 16.816 1.316 -19.306 1.00 93.75 90 GLU A N 1
ATOM 710 C CA . GLU A 1 90 ? 18.168 1.171 -19.851 1.00 93.75 90 GLU A CA 1
ATOM 711 C C . GLU A 1 90 ? 18.371 -0.222 -20.442 1.00 93.75 90 GLU A C 1
ATOM 713 O O . GLU A 1 90 ? 18.818 -0.336 -21.577 1.00 93.75 90 GLU A O 1
ATOM 718 N N . ILE A 1 91 ? 17.944 -1.274 -19.738 1.00 91.19 91 ILE A N 1
ATOM 719 C CA . ILE A 1 91 ? 18.012 -2.659 -20.233 1.00 91.19 91 ILE A CA 1
ATOM 720 C C . ILE A 1 91 ? 17.158 -2.843 -21.494 1.00 91.19 91 ILE A C 1
ATOM 722 O O . ILE A 1 91 ? 17.553 -3.550 -22.417 1.00 91.19 91 ILE A O 1
ATOM 726 N N . ALA A 1 92 ? 15.990 -2.201 -21.552 1.00 87.44 92 ALA A N 1
ATOM 727 C CA . ALA A 1 92 ? 15.122 -2.237 -22.725 1.00 87.44 92 ALA A CA 1
ATOM 728 C C . ALA A 1 92 ? 15.613 -1.346 -23.885 1.00 87.44 92 ALA A C 1
ATOM 730 O O . ALA A 1 92 ? 15.005 -1.366 -24.958 1.00 87.44 92 ALA A O 1
ATOM 731 N N . SER A 1 93 ? 16.676 -0.553 -23.694 1.00 84.25 93 SER A N 1
ATOM 732 C CA . SER A 1 93 ? 17.213 0.320 -24.736 1.00 84.25 93 SER A CA 1
ATOM 733 C C . SER A 1 93 ? 17.840 -0.513 -25.860 1.00 84.25 93 SER A C 1
ATOM 735 O O . SER A 1 93 ? 18.723 -1.331 -25.595 1.00 84.25 93 SER A O 1
ATOM 737 N N . PRO A 1 94 ? 17.483 -0.272 -27.136 1.00 73.19 94 PRO A N 1
ATOM 738 C CA . PRO A 1 94 ? 18.084 -0.975 -28.272 1.00 73.19 94 PRO A CA 1
ATOM 739 C C . PRO A 1 94 ? 19.593 -0.713 -28.421 1.00 73.19 94 PRO A C 1
ATOM 741 O O . PRO A 1 94 ? 20.276 -1.430 -29.149 1.00 73.19 94 PRO A O 1
ATOM 744 N N . PHE A 1 95 ? 20.123 0.287 -27.712 1.00 71.62 95 PHE A N 1
ATOM 745 C CA . PHE A 1 95 ? 21.542 0.635 -27.697 1.00 71.62 95 PHE A CA 1
ATOM 746 C C . PHE A 1 95 ? 22.332 -0.028 -26.557 1.00 71.62 95 PHE A C 1
ATOM 748 O O . PHE A 1 95 ? 23.553 0.068 -26.546 1.00 71.62 95 PHE A O 1
ATOM 755 N N . ALA A 1 96 ? 21.682 -0.727 -25.617 1.00 64.25 96 ALA A N 1
ATOM 756 C CA . ALA A 1 96 ? 22.347 -1.298 -24.439 1.00 64.25 96 ALA A CA 1
ATOM 757 C C . ALA A 1 96 ? 23.300 -2.469 -24.750 1.00 64.25 96 ALA A C 1
ATOM 759 O O . ALA A 1 96 ? 24.171 -2.783 -23.943 1.00 64.25 96 ALA A O 1
ATOM 760 N N . ALA A 1 97 ? 23.149 -3.112 -25.912 1.00 62.12 97 ALA A N 1
ATOM 761 C CA . ALA A 1 97 ? 23.956 -4.259 -26.333 1.00 62.12 97 ALA A CA 1
ATOM 762 C C . ALA A 1 97 ? 24.911 -3.953 -27.500 1.00 62.12 97 ALA A C 1
ATOM 764 O O . ALA A 1 97 ? 25.526 -4.877 -28.029 1.00 62.12 97 ALA A O 1
ATOM 765 N N . GLN A 1 98 ? 25.020 -2.694 -27.943 1.00 63.72 98 GLN A N 1
ATOM 766 C CA . GLN A 1 98 ? 25.908 -2.354 -29.055 1.00 63.72 98 GLN A CA 1
ATOM 767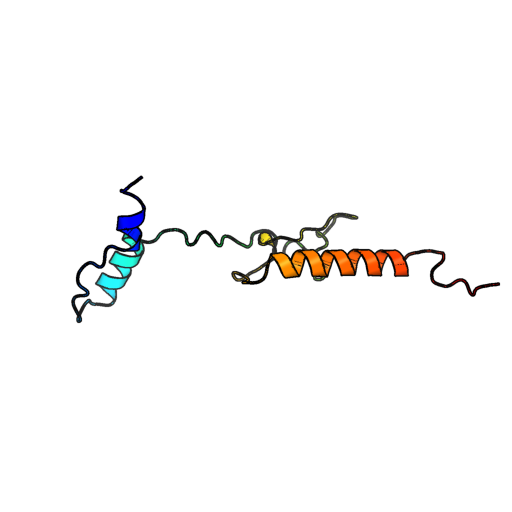 C C . GLN A 1 98 ? 27.335 -2.130 -28.535 1.00 63.72 98 GLN A C 1
ATOM 769 O O . GLN A 1 98 ? 27.538 -1.222 -27.726 1.00 63.72 98 GLN A O 1
ATOM 774 N N . PRO A 1 99 ? 28.330 -2.939 -28.957 1.00 58.03 99 PRO A N 1
ATOM 775 C CA . PRO A 1 99 ? 29.725 -2.654 -28.650 1.00 58.03 99 PRO A CA 1
ATOM 776 C C . PRO A 1 99 ? 30.102 -1.303 -29.263 1.00 58.03 99 PRO A C 1
ATOM 778 O O . PRO A 1 99 ? 29.680 -1.001 -30.382 1.00 58.03 99 PRO A O 1
ATOM 781 N N . CYS A 1 100 ? 30.887 -0.501 -28.539 1.00 58.53 100 CYS A N 1
ATOM 782 C CA . CYS A 1 100 ? 31.499 0.699 -29.112 1.00 58.53 100 CYS A CA 1
ATOM 783 C C . CYS A 1 100 ? 32.264 0.327 -30.400 1.00 58.53 100 CYS A C 1
ATOM 785 O O . CYS A 1 100 ? 32.904 -0.731 -30.403 1.00 58.53 100 CYS A O 1
ATOM 787 N N . PRO A 1 101 ? 32.205 1.154 -31.462 1.00 65.19 101 PRO A N 1
ATOM 788 C CA . PRO A 1 101 ? 33.040 0.966 -32.645 1.00 65.19 101 PRO A CA 1
ATOM 789 C C . PRO A 1 101 ? 34.538 1.039 -32.321 1.00 65.19 101 PRO A C 1
ATOM 791 O O . PRO A 1 101 ? 34.910 1.748 -31.354 1.00 65.19 101 PRO A O 1
#

Organism: NCBI:txid266767

Radius of gyration: 23.39 Å; chains: 1; bounding box: 49×35×71 Å

Sequence (101 aa):
MSMSITRFTSTRPQHNSSSSGELRNYCKQNVGTHYHYHGGCTVGSVVDKDYKVHGMKGLRVIDGSTFWESPGTLLMLERYRGIKILEEREIASPFAAQPCP

InterPro domains:
  IPR007867 Glucose-methanol-choline oxidoreductase, C-terminal [PF05199] (12-73)
  IPR036188 FAD/NAD(P)-binding domain superfamily [G3DSA:3.50.50.60] (34-73)
  IPR036188 FAD/NAD(P)-binding domain superfamily [SSF51905] (34-74)
  IPR051871 GMC Oxidoreductase-Related Enzymes [PTHR45968] (8-89)

Secondary structure (DSSP, 8-state):
--TTHHHHH------TT--HHHHHHHHHHH----S----SS-BTTTB-TT-BBTT-SS-B--SGGG-SS--S-HHHHHHHHHHHHHHHHHHT-TTTTPPP-

pLDDT: mean 84.02, std 17.09, range [41.62, 98.5]

Foldseek 3Di:
DPPPVCLVPPPPPPPVDDDPVRVVVVCVVSPDDPPQDAAPCADPPQAHPLQHGPPDPPDGDQARRHDPDRDPQSVVSVVVSVVVVVVVVCVVDPCNPDDDD